Protein AF-A0A843HL45-F1 (afdb_monomer_lite)

Radius of gyration: 15.6 Å; chains: 1; bounding box: 37×46×36 Å

Foldseek 3Di:
DDDLQADACVVVVVDPDPDDDDDDDPPNCPLVRVVVVLQVPFDQLEAEEEEEADPVLLVCCQDPVNPSCPVVCVPVVFQWHWDDDPPWIFIAGDDPVPTDTRYTYYHLLCVVVVLPDDLSSYDYYDYPCLPDDPPDDDDVCSVVSVVVSVCSNCPPVD

Structure (mmCIF, N/CA/C/O backbone):
data_AF-A0A843HL45-F1
#
_entry.id   AF-A0A843HL45-F1
#
loop_
_atom_site.group_PDB
_atom_site.id
_atom_site.type_symbol
_atom_site.label_atom_id
_atom_site.label_alt_id
_atom_site.label_comp_id
_atom_site.label_asym_id
_atom_site.label_entity_id
_atom_site.label_seq_id
_atom_site.pdbx_PDB_ins_code
_atom_site.Cartn_x
_atom_site.Cartn_y
_atom_site.Cartn_z
_atom_site.occupancy
_atom_site.B_iso_or_equiv
_atom_site.auth_seq_id
_atom_site.auth_comp_id
_atom_site.auth_asym_id
_atom_site.auth_atom_id
_atom_site.pdbx_PDB_model_num
ATOM 1 N N . MET A 1 1 ? 7.307 -31.412 -15.254 1.00 40.00 1 MET A N 1
ATOM 2 C CA . MET A 1 1 ? 6.579 -30.923 -14.067 1.00 40.00 1 MET A CA 1
ATOM 3 C C . MET A 1 1 ? 6.521 -29.425 -14.206 1.00 40.00 1 MET A C 1
ATOM 5 O O . MET A 1 1 ? 7.483 -28.768 -13.840 1.00 40.00 1 MET A O 1
ATOM 9 N N . ASP A 1 2 ? 5.480 -28.908 -14.844 1.00 49.75 2 ASP A N 1
ATOM 10 C CA . ASP A 1 2 ? 5.383 -27.472 -15.056 1.00 49.75 2 ASP A CA 1
ATOM 11 C C . ASP A 1 2 ? 3.920 -27.043 -15.068 1.00 49.75 2 ASP A C 1
ATOM 13 O O . ASP A 1 2 ? 3.172 -27.344 -15.991 1.00 49.75 2 ASP A O 1
ATOM 17 N N . THR A 1 3 ? 3.537 -26.418 -13.966 1.00 46.12 3 THR A N 1
ATOM 18 C CA . THR A 1 3 ? 2.464 -25.433 -13.853 1.00 46.12 3 THR A CA 1
ATOM 19 C C . THR A 1 3 ? 2.796 -24.712 -12.563 1.00 46.12 3 THR A C 1
ATOM 21 O O . THR A 1 3 ? 2.336 -25.099 -11.485 1.00 46.12 3 THR A O 1
ATOM 24 N N . SER A 1 4 ? 3.692 -23.727 -12.640 1.00 58.94 4 SER A N 1
ATOM 25 C CA . SER A 1 4 ? 3.825 -22.768 -11.549 1.00 58.94 4 SER A CA 1
ATOM 26 C C . SER A 1 4 ? 2.418 -22.206 -11.293 1.00 58.94 4 SER A C 1
ATOM 28 O O . SER A 1 4 ? 1.735 -21.745 -12.212 1.00 58.94 4 SER A O 1
ATOM 30 N N . ILE A 1 5 ? 1.904 -22.375 -10.073 1.00 72.25 5 ILE A N 1
ATOM 31 C CA . ILE A 1 5 ? 0.578 -21.873 -9.699 1.00 72.25 5 ILE A CA 1
ATOM 32 C C . ILE A 1 5 ? 0.745 -20.367 -9.500 1.00 72.25 5 ILE A C 1
ATOM 34 O O . ILE A 1 5 ? 0.881 -19.892 -8.375 1.00 72.25 5 ILE A O 1
ATOM 38 N N . PHE A 1 6 ? 0.839 -19.628 -10.602 1.00 87.00 6 PHE A N 1
ATOM 39 C CA . PHE A 1 6 ? 0.851 -18.177 -10.580 1.00 87.00 6 PHE A CA 1
ATOM 40 C C . PHE A 1 6 ? -0.587 -17.678 -10.450 1.00 87.00 6 PHE A C 1
ATOM 42 O O . PHE A 1 6 ? -1.451 -17.968 -11.283 1.00 87.00 6 PHE A O 1
ATOM 49 N N . TYR A 1 7 ? -0.849 -16.958 -9.367 1.00 91.50 7 TYR A N 1
ATOM 50 C CA . TYR A 1 7 ? -2.107 -16.268 -9.144 1.00 91.50 7 TYR A CA 1
ATOM 51 C C . TYR A 1 7 ? -2.167 -15.004 -10.004 1.00 91.50 7 TYR A C 1
ATOM 53 O O . TYR A 1 7 ? -1.219 -14.225 -10.001 1.00 91.50 7 TYR A O 1
ATOM 61 N N . ASP A 1 8 ? -3.289 -14.791 -10.694 1.00 92.19 8 ASP A N 1
ATOM 62 C CA . ASP A 1 8 ? -3.523 -13.618 -11.538 1.00 92.19 8 ASP A CA 1
ATOM 63 C C . ASP A 1 8 ? -4.806 -12.889 -11.117 1.00 92.19 8 ASP A C 1
ATOM 65 O O . ASP A 1 8 ? -5.914 -13.360 -11.390 1.00 92.19 8 ASP A O 1
ATOM 69 N N . ILE A 1 9 ? -4.644 -11.728 -10.476 1.00 92.88 9 ILE A N 1
ATOM 70 C CA . ILE A 1 9 ? -5.729 -10.881 -9.956 1.00 92.88 9 ILE A CA 1
ATOM 71 C C . ILE A 1 9 ? -6.705 -10.422 -11.042 1.00 92.88 9 ILE A C 1
ATOM 73 O O . ILE A 1 9 ? -7.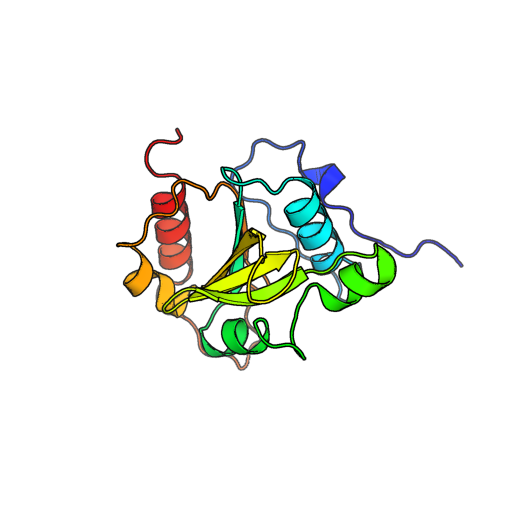887 -10.217 -10.768 1.00 92.88 9 ILE A O 1
ATOM 77 N N . ARG A 1 10 ? -6.252 -10.310 -12.298 1.00 91.94 10 ARG A N 1
ATOM 78 C CA . ARG A 1 10 ? -7.080 -9.832 -13.417 1.00 91.94 10 ARG A CA 1
ATOM 79 C C . ARG A 1 10 ? -8.266 -10.759 -13.688 1.00 91.94 10 ARG A C 1
ATOM 81 O O . ARG A 1 10 ? -9.276 -10.333 -14.246 1.00 91.94 10 ARG A O 1
ATOM 88 N N . LYS A 1 11 ? -8.177 -12.019 -13.250 1.00 88.56 11 LYS A N 1
ATOM 89 C CA . LYS A 1 11 ? -9.276 -12.991 -13.317 1.00 88.56 11 LYS A CA 1
ATOM 90 C C . LYS A 1 11 ? -10.390 -12.688 -12.310 1.00 88.56 11 LYS A C 1
ATOM 92 O O . LYS A 1 11 ? -11.550 -12.950 -12.620 1.00 88.56 11 LYS A O 1
ATOM 97 N N . ASP A 1 12 ? -10.052 -12.077 -11.174 1.00 83.06 12 ASP A N 1
ATOM 98 C CA . ASP A 1 12 ? -10.972 -11.770 -10.071 1.00 83.06 12 ASP A CA 1
ATOM 99 C C . ASP A 1 12 ? -11.502 -10.324 -10.114 1.00 83.06 12 ASP A C 1
ATOM 101 O O . ASP A 1 12 ? -12.535 -10.018 -9.511 1.00 83.06 12 ASP A O 1
ATOM 105 N N . CYS A 1 13 ? -10.859 -9.431 -10.877 1.00 73.38 13 CYS A N 1
ATOM 106 C CA . CYS A 1 13 ? -11.325 -8.054 -11.092 1.00 73.38 13 CYS A CA 1
ATOM 107 C C . CYS A 1 13 ? -12.671 -7.945 -11.832 1.00 73.38 13 CYS A C 1
ATOM 109 O O . CYS A 1 13 ? -13.229 -6.858 -11.897 1.00 73.38 13 CYS A O 1
ATOM 111 N N . LYS A 1 14 ? -13.231 -9.052 -12.341 1.00 71.56 14 LYS A N 1
ATOM 112 C CA . LYS A 1 14 ? -14.575 -9.095 -12.954 1.00 71.56 14 LYS A CA 1
ATOM 113 C C . LYS A 1 14 ? -15.728 -9.003 -11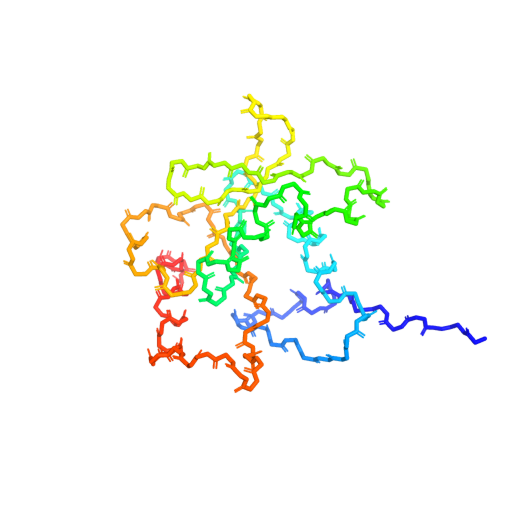.948 1.00 71.56 14 LYS A C 1
ATOM 115 O O . LYS A 1 14 ? -16.880 -8.933 -12.357 1.00 71.56 14 LYS A O 1
ATOM 120 N N . SER A 1 15 ? -15.436 -9.106 -10.654 1.00 76.38 15 SER A N 1
ATOM 121 C CA . SER A 1 15 ? -16.436 -9.041 -9.589 1.00 76.38 15 SER A CA 1
ATOM 122 C C . SER A 1 15 ? -16.594 -7.614 -9.065 1.00 76.38 15 SER A C 1
ATOM 124 O O . SER A 1 15 ? -15.605 -7.009 -8.642 1.00 76.38 15 SER A O 1
ATOM 126 N N . ASP A 1 16 ? -17.836 -7.134 -8.977 1.00 82.25 16 ASP A N 1
ATOM 127 C CA . ASP A 1 16 ? -18.194 -5.811 -8.432 1.00 82.25 16 ASP A CA 1
ATOM 128 C C . ASP A 1 16 ? -18.182 -5.763 -6.892 1.00 82.25 16 ASP A C 1
ATOM 130 O O . ASP A 1 16 ? -18.576 -4.775 -6.277 1.00 82.25 16 ASP A O 1
ATOM 134 N N . MET A 1 17 ? -17.736 -6.837 -6.229 1.00 87.38 17 MET A N 1
ATOM 135 C CA . MET A 1 17 ? -17.663 -6.868 -4.768 1.00 87.38 17 MET A CA 1
ATOM 136 C C . MET A 1 17 ? -16.606 -5.876 -4.245 1.00 87.38 17 MET A C 1
ATOM 138 O O . MET A 1 17 ? -15.456 -5.924 -4.714 1.00 87.38 17 MET A O 1
ATOM 142 N N . PRO A 1 18 ? -16.944 -5.054 -3.226 1.00 87.19 18 PRO A N 1
ATOM 143 C CA . PRO A 1 18 ? -16.045 -4.035 -2.675 1.00 87.19 18 PRO A CA 1
ATOM 144 C C . PRO A 1 18 ? -14.845 -4.637 -1.933 1.00 87.19 18 PRO A C 1
ATOM 146 O O . PRO A 1 18 ? -13.788 -4.016 -1.853 1.00 87.19 18 PRO A O 1
ATOM 149 N N . PHE A 1 19 ? -14.974 -5.870 -1.430 1.00 90.81 19 PHE A N 1
ATOM 150 C CA . PHE A 1 19 ? -13.898 -6.595 -0.757 1.00 90.81 19 PHE A CA 1
ATOM 151 C C . PHE A 1 19 ? -13.554 -7.881 -1.506 1.00 90.81 19 PHE A C 1
ATOM 153 O O . PHE A 1 19 ? -14.422 -8.710 -1.783 1.00 90.81 19 PHE A O 1
ATOM 160 N N . LYS A 1 20 ? -12.260 -8.072 -1.780 1.00 92.50 20 LYS A N 1
ATOM 161 C CA . LYS A 1 20 ? -11.697 -9.297 -2.361 1.00 92.50 20 LYS A CA 1
ATOM 162 C C . LYS A 1 20 ? -10.644 -9.847 -1.401 1.00 92.50 20 LYS A C 1
ATOM 164 O O . LYS A 1 20 ? -9.621 -9.210 -1.167 1.00 92.50 20 LYS A O 1
ATOM 169 N N . ILE A 1 21 ? -10.916 -11.010 -0.809 1.00 93.56 21 ILE A N 1
ATOM 170 C CA . ILE A 1 21 ? -10.035 -11.644 0.182 1.00 93.56 21 ILE A CA 1
ATOM 171 C C . ILE A 1 21 ? -9.272 -12.781 -0.493 1.00 93.56 21 ILE A C 1
ATOM 173 O O . ILE A 1 21 ? -9.858 -13.794 -0.864 1.00 93.56 21 ILE A O 1
ATOM 177 N N . ILE A 1 22 ? -7.955 -12.619 -0.620 1.00 92.81 22 ILE A N 1
ATOM 178 C CA . ILE A 1 22 ? -7.087 -13.567 -1.324 1.00 92.81 22 ILE A CA 1
ATOM 179 C C . ILE A 1 22 ? -6.167 -14.238 -0.302 1.00 92.81 22 ILE A C 1
ATOM 181 O O . ILE A 1 22 ? -5.239 -13.623 0.225 1.00 92.81 22 ILE A O 1
ATOM 185 N N . ILE A 1 23 ? -6.414 -15.519 -0.024 1.00 92.94 23 ILE A N 1
ATOM 186 C CA . ILE A 1 23 ? -5.616 -16.339 0.897 1.00 92.94 23 ILE A CA 1
ATOM 187 C C . ILE A 1 23 ? -5.082 -17.545 0.127 1.00 92.94 23 ILE A C 1
ATOM 189 O O . ILE A 1 23 ? -5.797 -18.172 -0.648 1.00 92.94 23 ILE A O 1
ATOM 193 N N . GLY A 1 24 ? -3.812 -17.883 0.336 1.00 90.06 24 GLY A N 1
ATOM 194 C CA . GLY A 1 24 ? -3.184 -19.019 -0.329 1.00 90.06 24 GLY A CA 1
ATOM 195 C C . GLY A 1 24 ? -1.730 -19.214 0.096 1.00 90.06 24 GLY A C 1
ATOM 196 O O . GLY A 1 24 ? -1.209 -18.414 0.880 1.00 90.06 24 GLY A O 1
ATOM 197 N N . PRO A 1 25 ? -1.051 -20.249 -0.429 1.00 89.62 25 PRO A N 1
ATOM 198 C CA . PRO A 1 25 ? 0.331 -20.562 -0.071 1.00 89.62 25 PRO A CA 1
ATOM 199 C C . PRO A 1 25 ? 1.286 -19.403 -0.391 1.00 89.62 25 PRO A C 1
ATOM 201 O O . PRO A 1 25 ? 0.997 -18.543 -1.225 1.00 89.62 25 PRO A O 1
ATOM 204 N N . ARG A 1 26 ? 2.445 -19.358 0.274 1.00 87.38 26 ARG A N 1
ATOM 205 C CA . ARG A 1 26 ? 3.525 -18.421 -0.081 1.00 87.38 26 ARG A CA 1
ATOM 206 C C . ARG A 1 26 ? 4.103 -18.782 -1.458 1.00 87.38 26 ARG A C 1
ATOM 208 O O . ARG A 1 26 ? 4.019 -19.929 -1.883 1.00 87.38 26 ARG A O 1
ATOM 215 N N . GLY A 1 27 ? 4.670 -17.798 -2.157 1.00 87.75 27 GLY A N 1
ATOM 216 C CA . GLY A 1 27 ? 5.377 -18.028 -3.425 1.00 87.75 27 GLY A CA 1
ATOM 217 C C . GLY A 1 27 ? 4.507 -18.222 -4.675 1.00 87.75 27 GLY A C 1
ATOM 218 O O . GLY A 1 27 ? 5.055 -18.475 -5.736 1.00 87.75 27 GLY A O 1
ATOM 219 N N . CYS A 1 28 ? 3.180 -18.067 -4.599 1.00 92.12 28 CYS A N 1
ATOM 220 C CA . CYS A 1 28 ? 2.288 -18.186 -5.767 1.00 92.12 28 CYS A CA 1
ATOM 221 C C . CYS A 1 28 ? 2.039 -16.869 -6.533 1.00 92.12 28 CYS A C 1
ATOM 223 O O . CYS A 1 28 ? 1.095 -16.777 -7.307 1.00 92.12 28 CYS A O 1
ATOM 225 N N . GLY A 1 29 ? 2.828 -15.816 -6.295 1.00 92.88 29 GLY A N 1
ATOM 226 C CA . GLY A 1 29 ? 2.731 -14.569 -7.071 1.00 92.88 29 GLY A CA 1
ATOM 227 C C . GLY A 1 29 ? 1.593 -13.607 -6.700 1.00 92.88 29 GLY A C 1
ATOM 228 O O . GLY A 1 29 ? 1.398 -12.633 -7.411 1.00 92.88 29 GLY A O 1
ATOM 229 N N . LYS A 1 30 ? 0.873 -13.812 -5.583 1.00 94.06 30 LYS A N 1
ATOM 230 C CA . LYS A 1 30 ? -0.240 -12.929 -5.150 1.00 94.06 30 LYS A CA 1
ATOM 231 C C . LYS A 1 30 ? 0.133 -11.444 -5.112 1.00 94.06 30 LYS A C 1
ATOM 233 O O . LYS A 1 30 ? -0.449 -10.659 -5.847 1.00 94.06 30 LYS A O 1
ATOM 238 N N . THR A 1 31 ? 1.112 -11.080 -4.282 1.00 95.38 31 THR A N 1
ATOM 239 C CA . THR A 1 31 ? 1.580 -9.692 -4.134 1.00 95.38 31 THR A CA 1
ATOM 240 C C . THR A 1 31 ? 2.051 -9.128 -5.469 1.00 95.38 31 THR A C 1
ATOM 242 O O . THR A 1 31 ? 1.613 -8.057 -5.866 1.00 95.38 31 THR A O 1
ATOM 245 N N . TYR A 1 32 ? 2.876 -9.891 -6.193 1.00 96.12 32 TYR A N 1
ATOM 246 C CA . TYR A 1 32 ? 3.374 -9.506 -7.511 1.00 96.12 32 TYR A CA 1
ATOM 247 C C . TYR A 1 32 ? 2.228 -9.167 -8.469 1.00 96.12 32 TYR A C 1
ATOM 249 O O . TYR A 1 32 ? 2.209 -8.089 -9.045 1.00 96.12 32 TYR A O 1
ATOM 257 N N . SER A 1 33 ? 1.246 -10.062 -8.602 1.00 96.12 33 SER A N 1
ATOM 258 C CA . SER A 1 33 ? 0.121 -9.884 -9.516 1.00 96.12 33 SER A CA 1
ATOM 259 C C . SER A 1 33 ? -0.767 -8.700 -9.135 1.00 96.12 33 SER A C 1
ATOM 261 O O . SER A 1 33 ? -1.189 -7.961 -10.022 1.00 96.12 33 SER A O 1
ATOM 263 N N . VAL A 1 34 ? -1.026 -8.491 -7.839 1.00 96.31 34 VAL A N 1
ATOM 264 C CA . VAL A 1 34 ? -1.816 -7.343 -7.374 1.00 96.31 34 VAL A CA 1
ATOM 265 C C . VAL A 1 34 ? -1.095 -6.031 -7.669 1.00 96.31 34 VAL A C 1
ATOM 267 O O . VAL A 1 34 ? -1.717 -5.121 -8.202 1.00 96.31 34 VAL A O 1
ATOM 270 N N . LEU A 1 35 ? 0.202 -5.928 -7.375 1.00 97.06 35 LEU A N 1
ATOM 271 C CA . LEU A 1 35 ? 0.981 -4.710 -7.623 1.00 97.06 35 LEU A CA 1
ATOM 272 C C . LEU A 1 35 ? 1.149 -4.411 -9.117 1.00 97.06 35 LEU A C 1
ATOM 274 O O . LEU A 1 35 ? 1.045 -3.255 -9.513 1.00 97.06 35 LEU A O 1
ATOM 278 N N . ASP A 1 36 ? 1.353 -5.446 -9.934 1.00 97.19 36 ASP A N 1
ATOM 279 C CA . ASP A 1 36 ? 1.408 -5.347 -11.398 1.00 97.19 36 ASP A CA 1
ATOM 280 C C . ASP A 1 36 ? 0.111 -4.747 -11.951 1.00 97.19 36 ASP A C 1
ATOM 282 O O . ASP A 1 36 ? 0.135 -3.782 -12.708 1.00 97.19 36 ASP A O 1
ATOM 286 N N . TYR A 1 37 ? -1.033 -5.269 -11.499 1.00 95.75 37 TYR A N 1
ATOM 287 C CA . TYR A 1 37 ? -2.339 -4.736 -11.869 1.00 95.75 37 TYR A CA 1
ATOM 288 C C . TYR A 1 37 ? -2.546 -3.307 -11.364 1.00 95.75 37 TYR A C 1
ATOM 290 O O . TYR A 1 37 ? -2.974 -2.457 -12.135 1.00 95.75 37 TYR A O 1
ATOM 298 N N . MET A 1 38 ? -2.237 -3.029 -10.091 1.00 95.44 38 MET A N 1
ATOM 299 C CA . MET A 1 38 ? -2.407 -1.693 -9.512 1.00 95.44 38 MET A CA 1
ATOM 300 C C . MET A 1 38 ? -1.637 -0.647 -10.304 1.00 95.44 38 MET A C 1
ATOM 302 O O . MET A 1 38 ? -2.206 0.393 -10.605 1.00 95.44 38 MET A O 1
ATOM 306 N N . GLN A 1 39 ? -0.393 -0.954 -10.679 1.00 94.94 39 GLN A N 1
ATOM 307 C CA . GLN A 1 39 ? 0.373 -0.091 -11.561 1.00 94.94 39 GLN A CA 1
ATOM 308 C C . GLN A 1 39 ? -0.292 0.052 -12.939 1.00 94.94 39 GLN A C 1
ATOM 310 O O . GLN A 1 39 ? -0.483 1.165 -13.412 1.00 94.94 39 GLN A O 1
ATOM 315 N N . GLU A 1 40 ? -0.637 -1.053 -13.602 1.00 94.81 40 GLU A N 1
ATOM 316 C CA . GLU A 1 40 ? -1.201 -1.025 -14.961 1.00 94.81 40 GLU A CA 1
ATOM 317 C C . GLU A 1 40 ? -2.418 -0.097 -15.084 1.00 94.81 40 GLU A C 1
ATOM 319 O O . GLU A 1 40 ? -2.581 0.575 -16.100 1.00 94.81 40 GLU A O 1
ATOM 324 N N . VAL A 1 41 ? -3.258 -0.056 -14.049 1.00 93.81 41 VAL A N 1
ATOM 325 C CA . VAL A 1 41 ? -4.486 0.744 -14.032 1.00 93.81 41 VAL A CA 1
ATOM 326 C C . VAL A 1 41 ? -4.355 2.060 -13.258 1.00 93.81 41 VAL A C 1
ATOM 328 O O . VAL A 1 41 ? -5.357 2.750 -13.072 1.00 93.81 41 VAL A O 1
ATOM 331 N N . SER A 1 42 ? -3.164 2.417 -12.770 1.00 94.81 42 SER A N 1
ATOM 332 C CA . SER A 1 42 ? -2.962 3.682 -12.061 1.00 94.81 42 SER A CA 1
ATOM 333 C C . SER A 1 42 ? -2.982 4.882 -13.007 1.00 94.81 42 SER A C 1
ATOM 335 O O . SER A 1 42 ? -2.470 4.833 -14.123 1.00 94.81 42 SER A O 1
ATOM 337 N N . SER A 1 43 ? -3.558 5.986 -12.536 1.00 94.00 43 SER A N 1
ATOM 338 C CA . SER A 1 43 ? -3.518 7.288 -13.207 1.00 94.00 43 SER A CA 1
ATOM 339 C C . SER A 1 43 ? -3.596 8.423 -12.186 1.00 94.00 43 SER A C 1
ATOM 341 O O . SER A 1 43 ? -3.806 8.184 -10.995 1.00 94.00 43 SER A O 1
ATOM 343 N N . GLU A 1 44 ? -3.478 9.670 -12.647 1.00 89.50 44 GLU A N 1
ATOM 344 C CA . GLU A 1 44 ? -3.550 10.861 -11.790 1.00 89.50 44 GLU A CA 1
ATOM 345 C C . GLU A 1 44 ? -4.817 10.911 -10.913 1.00 89.50 44 GLU A C 1
ATOM 347 O O . GLU A 1 44 ? -4.745 11.357 -9.770 1.00 89.50 44 GLU A O 1
ATOM 352 N N . SER A 1 45 ? -5.954 10.408 -11.410 1.00 90.94 45 SER A N 1
ATOM 353 C CA . SER A 1 45 ? -7.246 10.380 -10.703 1.00 90.94 45 SER A CA 1
ATOM 354 C C . SER 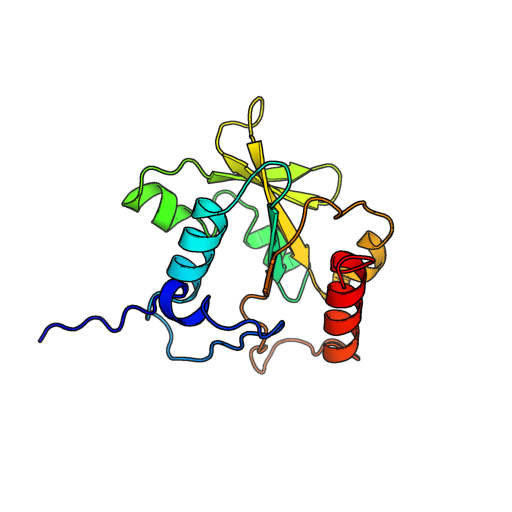A 1 45 ? -7.637 9.001 -10.152 1.00 90.94 45 SER A C 1
ATOM 356 O O . SER A 1 45 ? -8.762 8.818 -9.677 1.00 90.94 45 SER A O 1
ATOM 358 N N . SER A 1 46 ? -6.738 8.019 -10.251 1.00 93.38 46 SER A N 1
ATOM 359 C CA . SER A 1 46 ? -7.017 6.604 -9.996 1.00 93.38 46 SER A CA 1
ATOM 360 C C . SER A 1 46 ? -5.777 5.921 -9.411 1.00 93.38 46 SER A C 1
ATOM 362 O O . SER A 1 46 ? -5.143 5.070 -10.031 1.00 93.38 46 SER A O 1
ATOM 364 N N . LYS A 1 47 ? -5.386 6.354 -8.214 1.00 95.31 47 LYS A N 1
ATOM 365 C CA . LYS A 1 47 ? -4.243 5.850 -7.448 1.00 95.31 47 LYS A CA 1
ATOM 366 C C . LYS A 1 47 ? -4.665 4.745 -6.485 1.00 95.31 47 LYS A C 1
ATOM 368 O O . LYS A 1 47 ? -5.823 4.641 -6.075 1.00 95.31 47 LYS A O 1
ATOM 373 N N . PHE A 1 48 ? -3.695 3.942 -6.057 1.00 95.81 48 PHE A N 1
ATOM 374 C CA . PHE A 1 48 ? -3.913 2.911 -5.041 1.00 95.81 48 PHE A CA 1
ATOM 375 C C . PHE A 1 48 ? -3.380 3.319 -3.663 1.00 95.81 48 PHE A C 1
ATOM 377 O O . PHE A 1 48 ? -2.473 4.137 -3.531 1.00 95.81 48 PHE A O 1
ATOM 384 N N . ILE A 1 49 ? -3.880 2.665 -2.619 1.00 95.38 49 ILE A N 1
ATOM 385 C CA . ILE A 1 49 ? -3.221 2.587 -1.314 1.00 95.38 49 ILE A CA 1
ATOM 386 C C . ILE A 1 49 ? -2.608 1.199 -1.149 1.00 95.38 49 ILE A C 1
ATOM 388 O O . ILE A 1 49 ? -3.315 0.195 -1.208 1.00 95.38 49 ILE A O 1
ATOM 392 N N . TYR A 1 50 ? -1.304 1.141 -0.891 1.00 97.00 50 TYR A N 1
ATOM 393 C CA . TYR A 1 50 ? -0.618 -0.049 -0.402 1.00 97.00 50 TYR A CA 1
ATOM 394 C C . TYR A 1 50 ? -0.590 0.009 1.121 1.00 97.00 50 TYR A C 1
ATOM 396 O O . TYR A 1 50 ? 0.081 0.849 1.729 1.00 97.00 50 TYR A O 1
ATOM 404 N N . MET A 1 51 ? -1.387 -0.856 1.737 1.00 96.25 51 MET A N 1
ATOM 405 C CA . MET A 1 51 ? -1.637 -0.841 3.165 1.00 96.25 51 MET A CA 1
ATOM 406 C C . MET A 1 51 ? -0.933 -1.990 3.871 1.00 96.25 51 MET A C 1
ATOM 408 O O . MET A 1 51 ? -1.031 -3.147 3.463 1.00 96.25 51 MET A O 1
ATOM 412 N N . ARG A 1 52 ? -0.287 -1.660 4.989 1.00 95.50 52 ARG A N 1
ATOM 413 C CA . ARG A 1 52 ? 0.250 -2.612 5.970 1.00 95.50 52 ARG A CA 1
ATOM 414 C C . ARG A 1 52 ? -0.457 -2.439 7.315 1.00 95.50 52 ARG A C 1
ATOM 416 O O . ARG A 1 52 ? -1.223 -1.490 7.509 1.00 95.50 52 ARG A O 1
ATOM 423 N N . ARG A 1 53 ? -0.245 -3.358 8.260 1.00 94.19 53 ARG A N 1
ATOM 424 C CA . ARG A 1 53 ? -0.935 -3.309 9.559 1.00 94.19 53 ARG A CA 1
ATOM 425 C C . ARG A 1 53 ? -0.382 -2.183 10.426 1.00 94.19 53 ARG A C 1
ATOM 427 O O . ARG A 1 53 ? -1.162 -1.471 11.063 1.00 94.19 53 ARG A O 1
ATOM 434 N N . ASP A 1 54 ? 0.938 -2.005 10.440 1.00 92.25 54 ASP A N 1
ATOM 435 C CA . ASP A 1 54 ? 1.605 -0.988 11.253 1.00 92.25 54 ASP A CA 1
ATOM 436 C C . ASP A 1 54 ? 2.593 -0.087 10.491 1.00 92.25 54 ASP A C 1
ATOM 438 O O . ASP A 1 54 ? 2.999 -0.373 9.367 1.00 92.25 54 ASP A O 1
ATOM 442 N N . GLY A 1 55 ? 2.937 1.045 11.122 1.00 92.12 55 GLY A N 1
ATOM 443 C CA . GLY A 1 55 ? 3.835 2.062 10.566 1.00 92.12 55 GLY A CA 1
ATOM 444 C C . GLY A 1 55 ? 5.219 1.511 10.220 1.00 92.12 55 GLY A C 1
ATOM 445 O O . GLY A 1 55 ? 5.739 1.765 9.144 1.00 92.12 55 GLY A O 1
ATOM 446 N N . THR A 1 56 ? 5.784 0.676 11.094 1.00 92.50 56 THR A N 1
ATOM 447 C CA . THR A 1 56 ? 7.125 0.116 10.874 1.00 92.50 56 THR A CA 1
ATOM 448 C C . THR A 1 56 ? 7.174 -0.829 9.678 1.00 92.50 56 THR A C 1
ATOM 450 O O . THR A 1 56 ? 8.167 -0.852 8.955 1.00 92.50 56 THR A O 1
ATOM 453 N N . GLU A 1 57 ? 6.101 -1.584 9.432 1.00 93.88 57 GLU A N 1
ATOM 454 C CA . GLU A 1 57 ? 5.983 -2.425 8.243 1.00 93.88 57 GLU A CA 1
ATOM 455 C C . GLU A 1 57 ? 5.929 -1.589 6.967 1.00 93.88 57 GLU A C 1
ATOM 457 O O . GLU A 1 57 ? 6.649 -1.895 6.018 1.00 93.88 57 GLU A O 1
ATOM 462 N N . ILE A 1 58 ? 5.090 -0.544 6.930 1.00 95.00 58 ILE A N 1
ATOM 463 C CA . ILE A 1 58 ? 4.975 0.281 5.724 1.00 95.00 58 ILE A CA 1
ATOM 464 C C . ILE A 1 58 ? 6.253 1.072 5.456 1.00 95.00 58 ILE A C 1
ATOM 466 O O . ILE A 1 58 ? 6.681 1.113 4.309 1.00 95.00 58 ILE A O 1
ATOM 470 N N . ASP A 1 59 ? 6.904 1.614 6.485 1.00 93.94 59 ASP A N 1
ATOM 471 C CA . ASP A 1 59 ? 8.177 2.328 6.341 1.00 93.94 59 ASP A CA 1
ATOM 472 C C . ASP A 1 59 ? 9.280 1.387 5.844 1.00 93.94 59 ASP A C 1
ATOM 474 O O . ASP A 1 59 ? 10.093 1.756 4.999 1.00 93.94 59 ASP A O 1
ATOM 478 N N . SER A 1 60 ? 9.275 0.129 6.303 1.00 94.75 60 SER A N 1
ATOM 479 C CA . SER A 1 60 ? 10.191 -0.883 5.781 1.00 94.75 60 SER A CA 1
ATOM 480 C C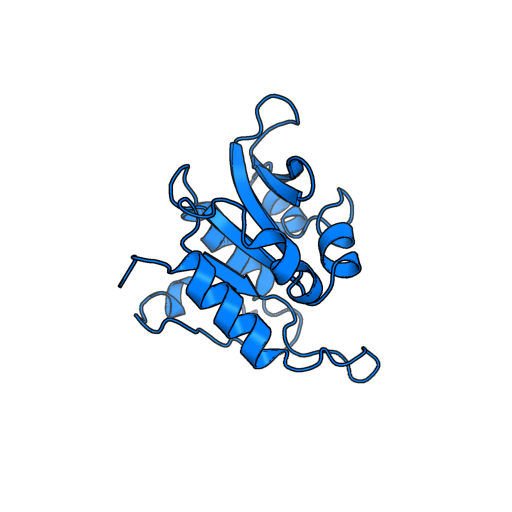 . SER A 1 60 ? 9.923 -1.178 4.306 1.00 94.75 60 SER A C 1
ATOM 482 O O . SER A 1 60 ? 10.885 -1.303 3.548 1.00 94.75 60 SER A O 1
ATOM 484 N N . CYS A 1 61 ? 8.659 -1.298 3.888 1.00 94.38 61 CYS A N 1
ATOM 485 C CA . CYS A 1 61 ? 8.297 -1.494 2.481 1.00 94.38 61 CYS A CA 1
ATOM 486 C C . CYS A 1 61 ? 8.603 -0.258 1.620 1.00 94.38 61 CYS A C 1
ATOM 488 O O . CYS A 1 61 ? 8.968 -0.390 0.457 1.00 94.38 61 CYS A O 1
ATOM 490 N N . ALA A 1 62 ? 8.482 0.942 2.182 1.00 92.50 62 ALA A N 1
ATOM 491 C CA . ALA A 1 62 ? 8.751 2.212 1.521 1.00 92.50 62 ALA A CA 1
ATOM 492 C C . ALA A 1 62 ? 10.231 2.625 1.614 1.00 92.50 62 ALA A C 1
ATOM 494 O O . ALA A 1 62 ? 10.5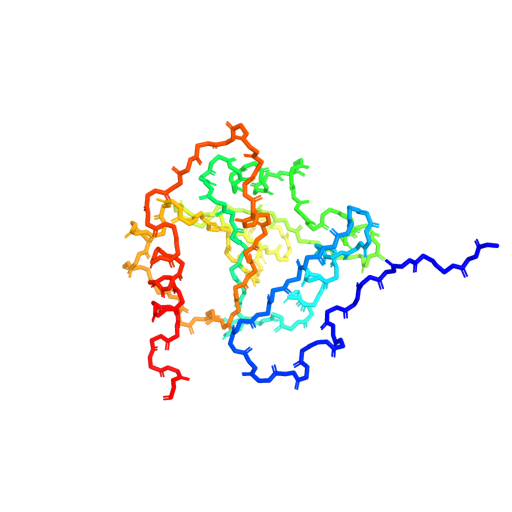65 3.792 1.800 1.00 92.50 62 ALA A O 1
ATOM 495 N N . SER A 1 63 ? 11.128 1.652 1.470 1.00 92.00 63 SER A N 1
ATOM 496 C CA . SER A 1 63 ? 12.573 1.856 1.397 1.00 92.00 63 SER A CA 1
ATOM 497 C C . SER A 1 63 ? 13.123 1.219 0.126 1.00 92.00 63 SER A C 1
ATOM 499 O O . SER A 1 63 ? 12.530 0.276 -0.397 1.00 92.00 63 SER A O 1
ATOM 501 N N . ASP A 1 64 ? 14.291 1.656 -0.343 1.00 87.31 64 ASP A N 1
ATOM 502 C CA . ASP A 1 64 ? 14.929 1.075 -1.536 1.00 87.31 64 ASP A CA 1
ATOM 503 C C . ASP A 1 64 ? 15.120 -0.444 -1.428 1.00 87.31 64 ASP A C 1
ATOM 505 O O . ASP A 1 64 ? 15.002 -1.182 -2.410 1.00 87.31 64 ASP A O 1
ATOM 509 N N . TYR A 1 65 ? 15.398 -0.934 -0.216 1.00 89.19 65 TYR A N 1
ATOM 510 C CA . TYR A 1 65 ? 15.577 -2.358 0.038 1.00 89.19 65 TYR A CA 1
ATOM 511 C C . TYR A 1 65 ? 14.245 -3.115 0.093 1.00 89.19 65 TYR A C 1
ATOM 513 O O . TYR A 1 65 ? 14.146 -4.213 -0.456 1.00 89.19 65 TYR A O 1
ATOM 521 N N . GLY A 1 66 ? 13.241 -2.544 0.764 1.00 92.69 66 GLY A N 1
ATOM 522 C CA . GLY A 1 66 ? 11.940 -3.178 0.976 1.00 92.69 66 GLY A CA 1
ATOM 523 C C . GLY A 1 66 ? 10.898 -2.897 -0.104 1.00 92.69 66 GLY A C 1
ATOM 524 O O . GLY A 1 66 ? 9.780 -3.392 0.026 1.00 92.69 66 GLY A O 1
ATOM 525 N N . ASN A 1 67 ? 11.253 -2.139 -1.146 1.00 94.62 67 ASN A N 1
ATOM 526 C CA . ASN A 1 67 ? 10.361 -1.744 -2.229 1.00 94.62 67 ASN A CA 1
ATOM 527 C C . ASN A 1 67 ? 9.619 -2.966 -2.814 1.00 94.62 67 ASN A C 1
ATOM 529 O O . ASN A 1 67 ? 10.250 -3.819 -3.456 1.00 94.62 67 ASN A O 1
ATOM 533 N N . PRO A 1 68 ? 8.285 -3.048 -2.661 1.00 96.00 68 PRO A N 1
ATOM 534 C CA . PRO A 1 68 ? 7.515 -4.207 -3.095 1.00 96.00 68 PRO A CA 1
ATOM 535 C C . PRO A 1 68 ? 7.454 -4.340 -4.629 1.00 96.00 68 PRO A C 1
ATOM 537 O O . PRO A 1 68 ? 7.152 -5.417 -5.141 1.00 96.00 68 PRO A O 1
ATOM 540 N N . PHE A 1 69 ? 7.814 -3.290 -5.377 1.00 96.62 69 PHE A N 1
ATOM 541 C CA . PHE A 1 69 ? 7.895 -3.302 -6.839 1.00 96.62 69 PHE A CA 1
ATOM 542 C C . PHE A 1 69 ? 9.237 -3.802 -7.382 1.00 96.62 69 PHE A C 1
ATOM 544 O O . PHE A 1 69 ? 9.389 -3.907 -8.594 1.00 96.62 69 PHE A O 1
ATOM 551 N N . LYS A 1 70 ? 10.218 -4.156 -6.541 1.00 95.38 70 LYS A N 1
ATOM 552 C CA . LYS A 1 70 ? 11.572 -4.514 -7.002 1.00 95.38 70 LYS A CA 1
ATOM 553 C C . LYS A 1 70 ? 11.593 -5.624 -8.061 1.00 95.38 70 LYS A C 1
ATOM 555 O O . LYS A 1 70 ? 12.282 -5.485 -9.067 1.00 95.38 70 LYS A O 1
ATOM 560 N N . SER A 1 71 ? 10.832 -6.703 -7.864 1.00 95.31 71 SER A N 1
ATOM 561 C CA . SER A 1 71 ? 10.713 -7.771 -8.869 1.00 95.31 71 SER A CA 1
ATOM 562 C C . SER A 1 71 ? 10.021 -7.291 -10.143 1.00 95.31 71 SER A C 1
ATOM 564 O O . SER A 1 71 ? 10.476 -7.609 -11.233 1.00 95.31 71 SER A O 1
ATOM 566 N N . LEU A 1 72 ? 8.975 -6.469 -10.025 1.00 96.25 72 LEU A N 1
ATOM 567 C CA . LEU A 1 72 ? 8.271 -5.909 -11.182 1.00 96.25 72 LEU A CA 1
ATOM 568 C C . LEU A 1 72 ? 9.157 -4.961 -11.994 1.00 96.25 72 LEU A C 1
ATOM 570 O O . LEU A 1 72 ? 9.168 -5.037 -13.218 1.00 96.25 72 LEU A O 1
ATOM 574 N N . ASN A 1 73 ? 9.950 -4.123 -11.330 1.00 95.50 73 ASN A N 1
ATOM 575 C CA . ASN A 1 73 ? 10.920 -3.249 -11.983 1.00 95.50 73 ASN A CA 1
ATOM 576 C C . ASN A 1 73 ? 11.917 -4.058 -12.827 1.00 95.50 73 ASN A C 1
ATOM 578 O O . ASN A 1 73 ? 12.182 -3.698 -13.971 1.00 95.50 73 ASN A O 1
ATOM 582 N N . MET A 1 74 ? 12.419 -5.180 -12.298 1.00 95.25 74 MET A N 1
ATOM 583 C CA . MET A 1 74 ? 13.332 -6.066 -13.032 1.00 95.25 74 MET A CA 1
ATOM 584 C C . MET A 1 74 ? 12.641 -6.800 -14.189 1.00 95.25 74 MET A C 1
ATOM 586 O O . MET A 1 74 ? 13.182 -6.846 -15.290 1.00 95.25 74 MET A O 1
ATOM 590 N N . ASP A 1 75 ? 11.455 -7.361 -13.953 1.00 96.44 75 ASP A N 1
ATOM 591 C CA . ASP A 1 75 ? 10.790 -8.252 -14.910 1.00 96.44 75 ASP A CA 1
ATOM 592 C C . ASP A 1 75 ? 10.062 -7.500 -16.035 1.00 96.44 75 ASP A C 1
ATOM 594 O O . ASP A 1 75 ? 9.945 -8.006 -17.152 1.00 96.44 75 ASP A O 1
ATOM 598 N N . LYS A 1 76 ? 9.525 -6.311 -15.736 1.00 95.19 76 LYS A N 1
ATOM 599 C CA . LYS A 1 76 ? 8.670 -5.517 -16.637 1.00 95.19 76 LYS A CA 1
ATOM 600 C C . LYS A 1 76 ? 9.338 -4.238 -17.134 1.00 95.19 76 LYS A C 1
ATOM 602 O O . LYS A 1 76 ? 8.770 -3.556 -17.983 1.00 95.19 76 LYS A O 1
ATOM 607 N N . GLY A 1 77 ? 10.515 -3.895 -16.608 1.00 92.81 77 GLY A N 1
ATOM 608 C CA . GLY A 1 77 ? 11.191 -2.634 -16.915 1.00 92.81 77 GLY A CA 1
ATOM 609 C C . GLY A 1 77 ? 10.517 -1.408 -16.291 1.00 92.81 77 GLY A C 1
ATOM 610 O O . GLY A 1 77 ? 10.728 -0.291 -16.758 1.00 92.81 77 GLY A O 1
ATOM 611 N N . TYR A 1 78 ? 9.692 -1.594 -15.254 1.00 92.69 78 TYR A N 1
ATOM 612 C CA . TYR A 1 78 ? 9.160 -0.474 -14.478 1.00 92.69 78 TYR A CA 1
ATOM 613 C C . TYR A 1 78 ? 10.274 0.239 -13.703 1.00 92.69 78 TYR A C 1
ATOM 615 O O . TYR A 1 78 ? 11.343 -0.310 -13.442 1.00 92.69 78 TYR A O 1
ATOM 623 N N . SER A 1 79 ? 10.017 1.490 -13.333 1.00 92.50 79 SER A N 1
ATOM 624 C CA . SER A 1 79 ? 10.923 2.317 -12.526 1.00 92.50 79 SER A CA 1
ATOM 625 C C . SER A 1 79 ? 10.167 2.906 -11.340 1.00 92.50 79 SER A C 1
ATOM 627 O O . SER A 1 79 ? 10.129 4.121 -11.163 1.00 92.50 79 SER A O 1
ATOM 629 N N . ILE A 1 80 ? 9.495 2.031 -10.585 1.00 94.19 80 ILE A N 1
ATOM 630 C CA . ILE A 1 80 ? 8.679 2.426 -9.438 1.00 94.19 80 ILE A CA 1
ATOM 631 C C . ILE A 1 80 ? 9.533 2.410 -8.179 1.00 94.19 80 ILE A C 1
ATOM 633 O O . ILE A 1 80 ? 10.036 1.352 -7.787 1.00 94.19 80 ILE A O 1
ATOM 637 N N . SER A 1 81 ? 9.640 3.555 -7.521 1.00 93.75 81 SER A N 1
ATOM 638 C CA . SER A 1 81 ? 10.397 3.719 -6.281 1.00 93.75 81 SER A CA 1
ATOM 639 C C . SER A 1 81 ? 9.526 4.328 -5.186 1.00 93.75 81 SER A C 1
ATOM 641 O O . SER A 1 81 ? 8.594 5.084 -5.484 1.00 93.75 81 SER A O 1
ATOM 643 N N . PRO A 1 82 ? 9.792 3.993 -3.913 1.00 93.69 82 PRO A N 1
ATOM 644 C CA . PRO A 1 82 ? 9.178 4.695 -2.808 1.00 93.69 82 PRO A CA 1
ATOM 645 C C . PRO A 1 82 ? 9.786 6.094 -2.663 1.00 93.69 82 PRO A C 1
ATOM 647 O O . PRO A 1 82 ? 10.970 6.293 -2.913 1.00 93.69 82 PRO A O 1
ATOM 650 N N . PHE A 1 83 ? 8.986 7.055 -2.221 1.00 90.94 83 PHE A N 1
ATOM 651 C CA . PHE A 1 83 ? 9.437 8.408 -1.897 1.00 90.94 83 PHE A CA 1
ATOM 652 C C . PHE A 1 83 ? 8.587 8.996 -0.768 1.00 90.94 83 PHE A C 1
ATOM 654 O O . PHE A 1 83 ? 7.533 8.461 -0.425 1.00 90.94 83 PHE A O 1
ATOM 661 N N . GLN A 1 84 ? 9.038 10.090 -0.156 1.00 87.06 84 GLN A N 1
ATOM 662 C CA . GLN A 1 84 ? 8.273 10.765 0.895 1.00 87.06 84 GLN A CA 1
ATOM 663 C C . GLN A 1 84 ? 7.341 11.825 0.305 1.00 87.06 84 GLN A C 1
ATOM 665 O O . GLN A 1 84 ? 7.772 12.714 -0.426 1.00 87.06 84 GLN A O 1
ATOM 670 N N . ILE A 1 85 ? 6.072 11.777 0.699 1.00 81.44 85 ILE A N 1
ATOM 671 C CA . ILE A 1 85 ? 5.068 12.807 0.431 1.00 81.44 85 ILE A CA 1
ATOM 672 C C . ILE A 1 85 ? 4.686 13.415 1.774 1.00 81.44 85 ILE A C 1
ATOM 674 O O . ILE A 1 85 ? 3.836 12.888 2.485 1.00 81.44 85 ILE A O 1
ATOM 678 N N . SER A 1 86 ? 5.304 14.535 2.151 1.00 77.31 86 SER A N 1
ATOM 679 C CA . SER A 1 86 ? 5.077 15.172 3.457 1.00 77.31 86 SER A CA 1
ATOM 680 C C . SER A 1 86 ? 5.331 14.217 4.641 1.00 77.31 86 SER A C 1
ATOM 682 O O . SER A 1 86 ? 6.481 14.023 5.019 1.00 77.31 86 SER A O 1
ATOM 684 N N . LYS A 1 87 ? 4.281 13.631 5.236 1.00 72.38 87 LYS A N 1
ATOM 685 C CA . LYS A 1 87 ? 4.350 12.661 6.348 1.00 72.38 87 LYS A CA 1
ATOM 686 C C . LYS A 1 87 ? 3.989 11.228 5.929 1.00 72.38 87 LYS A C 1
ATOM 688 O O . LYS A 1 87 ? 3.731 10.393 6.794 1.00 72.38 87 LYS A O 1
ATOM 693 N N . PHE A 1 88 ? 3.884 10.979 4.629 1.00 76.69 88 PHE A N 1
ATOM 694 C CA . PHE A 1 88 ? 3.395 9.735 4.050 1.00 76.69 88 PHE A CA 1
ATOM 695 C C . PHE A 1 88 ? 4.452 9.119 3.148 1.00 76.69 88 PHE A C 1
ATOM 697 O O . PHE A 1 88 ? 5.262 9.817 2.540 1.00 76.69 88 PHE A O 1
ATOM 704 N N . ASN A 1 89 ? 4.361 7.806 2.993 1.00 88.44 89 ASN A N 1
ATOM 705 C CA . ASN A 1 89 ? 5.079 7.099 1.951 1.00 88.44 89 ASN A CA 1
ATOM 706 C C . ASN A 1 89 ? 4.280 7.206 0.641 1.00 88.44 89 ASN A C 1
ATOM 708 O O . ASN A 1 89 ? 3.059 7.046 0.640 1.00 88.44 89 ASN A O 1
ATOM 712 N N . GLY A 1 90 ? 4.954 7.469 -0.469 1.00 91.50 90 GLY A N 1
ATOM 713 C CA . GLY A 1 90 ? 4.423 7.403 -1.827 1.00 91.50 90 GLY A CA 1
ATOM 714 C C . GLY A 1 90 ? 5.155 6.338 -2.633 1.00 91.50 90 GLY A C 1
ATOM 715 O O . GLY A 1 90 ? 6.290 5.993 -2.315 1.00 91.50 90 GLY A O 1
ATOM 716 N N . PHE A 1 91 ? 4.510 5.828 -3.677 1.00 93.19 91 PHE A N 1
ATOM 717 C CA . PHE A 1 91 ? 5.117 4.994 -4.711 1.00 93.19 91 PHE A CA 1
ATOM 718 C C . PHE A 1 91 ? 4.916 5.682 -6.051 1.00 93.19 91 PHE A C 1
ATOM 720 O O . PHE A 1 91 ? 3.804 6.114 -6.363 1.00 93.19 91 PHE A O 1
ATOM 727 N N . GLY A 1 92 ? 5.986 5.827 -6.828 1.00 90.81 92 GLY A N 1
ATOM 728 C CA . GLY A 1 92 ? 5.933 6.637 -8.038 1.00 90.81 92 GLY A CA 1
ATOM 729 C C . GLY A 1 92 ? 6.903 6.197 -9.107 1.00 90.81 92 GLY A C 1
ATOM 730 O O . GLY A 1 92 ? 7.903 5.542 -8.819 1.00 90.81 92 GLY A O 1
ATOM 731 N N . ILE A 1 93 ? 6.570 6.554 -10.342 1.00 86.50 93 ILE A N 1
ATOM 732 C CA . ILE A 1 93 ? 7.368 6.255 -11.528 1.00 86.50 93 ILE A CA 1
ATOM 733 C C . ILE A 1 93 ? 8.277 7.443 -11.813 1.00 86.50 93 ILE A C 1
ATOM 735 O O . ILE A 1 93 ? 7.799 8.562 -11.983 1.00 86.50 93 ILE A O 1
ATOM 739 N N . GLY A 1 94 ? 9.579 7.193 -11.919 1.00 74.75 94 GLY A N 1
ATOM 740 C CA . GLY A 1 94 ? 10.569 8.220 -12.233 1.00 74.75 94 GLY A CA 1
ATOM 741 C C . GLY A 1 94 ? 11.568 8.423 -11.100 1.00 74.75 94 GLY A C 1
ATOM 742 O O . GLY A 1 94 ? 11.832 7.513 -10.321 1.00 74.75 94 GLY A O 1
ATOM 743 N N . ASN A 1 95 ? 12.174 9.606 -11.043 1.00 67.75 95 ASN A N 1
ATOM 744 C CA . ASN A 1 95 ? 13.138 9.974 -10.004 1.00 67.75 95 ASN A CA 1
ATOM 745 C C . ASN A 1 95 ? 12.517 10.955 -9.001 1.00 67.75 95 ASN A C 1
ATOM 747 O O . ASN A 1 95 ? 11.434 11.476 -9.243 1.00 67.75 95 ASN A O 1
ATOM 751 N N . ASP A 1 96 ? 13.233 11.268 -7.922 1.00 59.31 96 ASP A N 1
ATOM 752 C CA . ASP A 1 96 ? 12.771 12.148 -6.834 1.00 59.31 96 ASP A CA 1
ATOM 753 C C . ASP A 1 96 ? 12.241 13.527 -7.283 1.00 59.31 96 ASP A C 1
ATOM 755 O O . ASP A 1 96 ? 11.528 14.188 -6.531 1.00 59.31 96 ASP A O 1
ATOM 759 N N . ILE A 1 97 ? 12.586 13.980 -8.494 1.00 57.47 97 ILE A N 1
ATOM 760 C CA . ILE A 1 97 ? 12.208 15.291 -9.042 1.00 57.47 97 ILE A CA 1
ATOM 761 C C . ILE A 1 97 ? 10.971 15.190 -9.948 1.00 57.47 97 ILE A C 1
ATOM 763 O O . ILE A 1 97 ? 10.184 16.131 -10.016 1.00 57.47 97 ILE A O 1
ATOM 767 N N . THR A 1 98 ? 10.794 14.071 -10.654 1.00 63.59 98 THR A N 1
ATOM 768 C CA . THR A 1 98 ? 9.731 13.882 -11.659 1.00 63.59 98 THR A CA 1
ATOM 769 C C . THR A 1 98 ? 8.814 12.702 -11.349 1.00 63.59 98 THR A C 1
ATOM 771 O O . THR A 1 98 ? 8.144 12.216 -12.258 1.00 63.59 98 THR A O 1
ATOM 774 N N . ALA A 1 99 ? 8.833 12.191 -10.115 1.00 75.25 99 ALA A N 1
ATOM 775 C CA . ALA A 1 99 ? 8.070 11.013 -9.733 1.00 75.25 99 ALA A CA 1
ATOM 776 C C . ALA A 1 99 ? 6.568 11.273 -9.888 1.00 75.25 99 ALA A C 1
ATOM 778 O O . ALA A 1 99 ? 5.972 12.049 -9.138 1.00 75.25 99 ALA A O 1
ATOM 779 N N . GLU A 1 100 ? 5.945 10.588 -10.843 1.00 89.50 100 GLU A N 1
ATOM 780 C CA . GLU A 1 100 ? 4.493 10.523 -10.920 1.00 89.50 100 GLU A CA 1
ATOM 781 C C . GLU A 1 100 ? 4.007 9.593 -9.809 1.00 89.50 100 GLU A C 1
ATOM 783 O O . GLU A 1 100 ? 4.306 8.398 -9.813 1.00 89.50 100 GLU A O 1
ATOM 788 N N . CYS A 1 101 ? 3.291 10.143 -8.828 1.00 92.44 101 CYS A N 1
ATOM 789 C CA . CYS A 1 101 ? 2.720 9.355 -7.742 1.00 92.44 101 CYS A CA 1
ATOM 790 C C . CYS A 1 101 ? 1.610 8.446 -8.281 1.00 92.44 101 CYS A C 1
ATOM 792 O O . CYS A 1 101 ? 0.568 8.941 -8.705 1.00 92.44 101 CYS A O 1
ATOM 794 N N . ILE A 1 102 ? 1.801 7.132 -8.193 1.00 95.25 102 ILE A N 1
ATOM 795 C CA . ILE A 1 102 ? 0.809 6.130 -8.614 1.00 95.25 102 ILE A CA 1
ATOM 796 C C . ILE A 1 102 ? 0.062 5.506 -7.432 1.00 95.25 102 ILE A C 1
ATOM 798 O O . ILE A 1 102 ? -0.957 4.839 -7.629 1.00 95.25 102 ILE A O 1
ATOM 802 N N . GLY A 1 103 ? 0.550 5.721 -6.206 1.00 94.69 103 GLY A N 1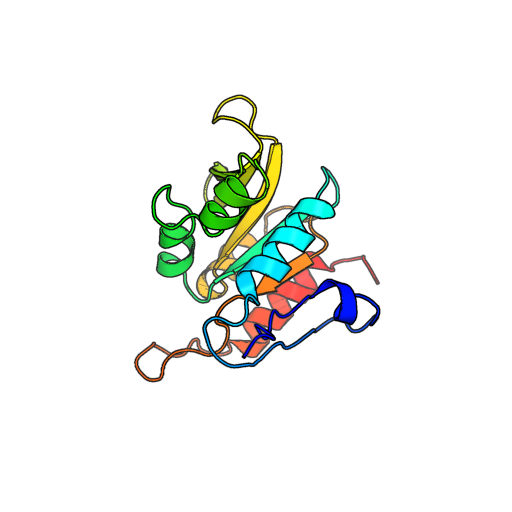
ATOM 803 C CA . GLY A 1 103 ? -0.097 5.235 -4.996 1.00 94.69 103 GLY A CA 1
ATOM 804 C C . GLY A 1 103 ? 0.571 5.669 -3.696 1.00 94.69 103 GLY A C 1
ATOM 805 O O . GLY A 1 103 ? 1.700 6.158 -3.673 1.00 94.69 103 GLY A O 1
ATOM 806 N N . TYR A 1 104 ? -0.140 5.456 -2.593 1.00 94.00 104 TYR A N 1
ATOM 807 C CA . TYR A 1 104 ? 0.263 5.854 -1.247 1.00 94.00 104 TYR A CA 1
ATOM 808 C C . TYR A 1 104 ? 0.547 4.637 -0.366 1.00 94.00 104 TYR A C 1
ATOM 810 O O . TYR A 1 104 ? -0.199 3.659 -0.365 1.00 94.00 104 TYR A O 1
ATOM 818 N N . GLY A 1 105 ? 1.608 4.707 0.428 1.00 94.38 105 GLY A N 1
ATOM 819 C CA . GLY A 1 105 ? 1.913 3.752 1.481 1.00 94.38 105 GLY A CA 1
ATOM 820 C C . GLY A 1 105 ? 1.289 4.182 2.803 1.00 94.38 105 GLY A C 1
ATOM 821 O O . GLY A 1 105 ? 1.655 5.219 3.358 1.00 94.38 105 GLY A O 1
ATOM 822 N N . VAL A 1 106 ? 0.371 3.373 3.334 1.00 92.81 106 VAL A N 1
ATOM 823 C CA . VAL A 1 106 ? -0.379 3.703 4.555 1.00 92.81 106 VAL A CA 1
ATOM 824 C C . VAL A 1 106 ? -0.374 2.538 5.546 1.00 92.81 106 VAL A C 1
ATOM 826 O O . VAL A 1 106 ? -0.397 1.373 5.163 1.00 92.81 106 VAL A O 1
ATOM 829 N N . ALA A 1 107 ? -0.373 2.834 6.844 1.00 93.88 107 ALA A N 1
ATOM 830 C CA . ALA A 1 107 ? -0.581 1.827 7.878 1.00 93.88 107 ALA A CA 1
ATOM 831 C C . ALA A 1 107 ? -1.991 1.918 8.464 1.00 93.88 107 ALA A C 1
ATOM 833 O O . ALA A 1 107 ? -2.473 3.001 8.804 1.00 93.88 107 ALA A O 1
ATOM 834 N N . LEU A 1 108 ? -2.629 0.765 8.674 1.00 94.31 108 LEU A N 1
ATOM 835 C CA . LEU A 1 108 ? -3.944 0.700 9.310 1.00 94.31 108 LEU A CA 1
ATOM 836 C C . LEU A 1 108 ? -3.926 1.323 10.716 1.00 94.31 108 LEU A C 1
ATOM 838 O O . LEU A 1 108 ? -4.859 2.027 11.102 1.00 94.31 108 LEU A O 1
ATOM 842 N N . SER A 1 109 ? -2.846 1.105 11.475 1.00 91.56 109 SER A N 1
ATOM 843 C CA . SER A 1 109 ? -2.693 1.636 12.835 1.00 91.56 109 SER A CA 1
ATOM 844 C C . SER A 1 109 ? -2.567 3.161 12.910 1.00 91.56 109 SER A C 1
ATOM 846 O O . SER A 1 109 ? -2.860 3.734 13.960 1.00 91.56 109 SER A O 1
ATOM 848 N N . THR A 1 110 ? -2.159 3.824 11.824 1.00 87.69 110 THR A N 1
ATOM 849 C CA . THR A 1 110 ? -1.966 5.280 11.777 1.00 87.69 110 THR A CA 1
ATOM 850 C C . THR A 1 110 ? -3.014 5.994 10.933 1.00 87.69 110 THR A C 1
ATOM 852 O O . THR A 1 110 ? -3.127 7.209 11.043 1.00 87.69 110 THR A O 1
ATOM 855 N N . PHE A 1 111 ? -3.862 5.282 10.182 1.00 85.88 111 PHE A N 1
ATOM 856 C CA . PHE A 1 111 ? -4.859 5.900 9.299 1.00 85.88 111 PHE A CA 1
ATOM 857 C C . PHE A 1 111 ? -5.752 6.938 10.000 1.00 85.88 111 PHE A C 1
ATOM 859 O O . PHE A 1 111 ? -6.152 7.934 9.404 1.00 85.88 111 PHE A O 1
ATOM 866 N N . ALA A 1 112 ? -6.048 6.757 11.291 1.00 80.31 112 ALA A N 1
ATOM 867 C CA . ALA A 1 112 ? -6.842 7.718 12.056 1.00 80.31 112 ALA A CA 1
ATOM 868 C C . ALA A 1 112 ? -6.256 9.146 12.044 1.00 80.31 112 ALA A C 1
ATOM 870 O O . ALA A 1 112 ? -7.028 10.102 11.994 1.00 80.31 112 ALA A O 1
ATOM 871 N N . SER A 1 113 ? -4.926 9.304 12.041 1.00 79.12 113 SER A N 1
ATOM 872 C CA . SER A 1 113 ? -4.272 10.619 11.940 1.00 79.12 113 SER A CA 1
ATOM 873 C C . SER A 1 113 ? -4.265 11.179 10.514 1.00 79.12 113 SER A C 1
ATOM 875 O O . SER A 1 113 ? -3.981 12.359 10.321 1.00 79.12 113 SER A O 1
ATOM 877 N N . MET A 1 114 ? -4.601 10.346 9.530 1.00 77.75 114 MET A N 1
ATOM 878 C CA . MET A 1 114 ? -4.567 10.646 8.100 1.00 77.75 114 MET A CA 1
ATOM 879 C C . MET A 1 114 ? -5.944 11.015 7.532 1.00 77.75 114 MET A C 1
ATOM 881 O O . MET A 1 114 ? -6.032 11.456 6.395 1.00 77.75 114 MET A O 1
ATOM 885 N N . ARG A 1 115 ? -7.022 10.905 8.321 1.00 74.00 115 ARG A N 1
ATOM 886 C CA . ARG A 1 115 ? -8.410 11.173 7.885 1.00 74.00 115 ARG A CA 1
ATOM 887 C C . ARG A 1 115 ? -8.678 12.596 7.391 1.00 74.00 115 ARG A C 1
ATOM 889 O O . ARG A 1 115 ? -9.704 12.829 6.766 1.00 74.00 115 ARG A O 1
ATOM 896 N N . SER A 1 116 ? -7.819 13.553 7.739 1.00 75.19 116 SER A N 1
ATOM 897 C CA . SER A 1 116 ? -7.917 14.936 7.261 1.00 75.19 116 SER A CA 1
ATOM 898 C C . SER A 1 116 ? -7.277 15.148 5.891 1.00 75.19 116 SER A C 1
ATOM 900 O O . SER A 1 116 ? -7.394 16.245 5.351 1.00 75.19 116 SER A O 1
ATOM 902 N N . GLN A 1 117 ? -6.570 14.147 5.359 1.00 81.31 117 GLN A N 1
ATOM 903 C CA . GLN A 1 117 ? -5.988 14.227 4.027 1.00 81.31 117 GLN A CA 1
ATOM 904 C C . GLN A 1 117 ? -7.033 13.966 2.953 1.00 81.31 117 GLN A C 1
ATOM 906 O O . GLN A 1 117 ? -8.011 13.249 3.169 1.00 81.31 117 GLN A O 1
ATOM 911 N N . ASP A 1 118 ? -6.781 14.548 1.789 1.00 84.81 118 ASP A N 1
ATOM 912 C CA . ASP A 1 118 ? -7.563 14.301 0.596 1.00 84.81 118 ASP A CA 1
ATOM 913 C C . ASP A 1 118 ? -7.074 13.012 -0.082 1.00 84.81 118 ASP A C 1
ATOM 915 O O . ASP A 1 118 ? -5.909 12.910 -0.458 1.00 84.81 118 ASP A O 1
ATOM 919 N N . PHE A 1 119 ? -7.968 12.030 -0.197 1.00 88.50 119 PHE A N 1
ATOM 920 C CA . PHE A 1 119 ? -7.763 10.782 -0.941 1.00 88.50 119 PHE A CA 1
ATOM 921 C C . PHE A 1 119 ? -8.753 10.682 -2.111 1.00 88.50 119 PHE A C 1
ATOM 923 O O . PHE A 1 119 ? -9.132 9.589 -2.526 1.00 88.50 119 PHE A O 1
ATOM 930 N N . SER A 1 120 ? -9.222 11.823 -2.626 1.00 89.50 120 SER A N 1
ATOM 931 C CA . SER A 1 120 ? -10.173 11.893 -3.741 1.00 89.50 120 SER A CA 1
ATOM 932 C C . SER A 1 120 ? -9.619 11.364 -5.060 1.00 89.50 120 SER A C 1
ATOM 934 O O . SER A 1 120 ? -10.401 11.158 -5.982 1.00 89.50 120 SER A O 1
ATOM 936 N N . ASP A 1 121 ? -8.318 11.109 -5.156 1.00 91.75 121 ASP A N 1
ATOM 937 C CA . ASP A 1 121 ? -7.647 10.455 -6.277 1.00 91.75 121 ASP A CA 1
ATOM 938 C C . ASP A 1 121 ? -7.431 8.948 -6.051 1.00 91.75 121 ASP A C 1
ATOM 940 O O . ASP A 1 121 ? -6.873 8.284 -6.917 1.00 91.75 121 ASP A O 1
ATOM 944 N N . VAL A 1 122 ? -7.878 8.388 -4.921 1.00 93.00 122 VAL A N 1
ATOM 945 C CA . VAL A 1 122 ? -7.767 6.957 -4.605 1.00 93.00 122 VAL A CA 1
ATOM 946 C C . VAL A 1 122 ? -9.067 6.232 -4.930 1.00 93.00 122 VAL A C 1
ATOM 948 O O . VAL A 1 122 ? -10.155 6.669 -4.561 1.00 93.00 122 VAL A O 1
ATOM 951 N N . ASP A 1 123 ? -8.960 5.075 -5.577 1.00 92.62 123 ASP A N 1
ATOM 952 C CA . ASP A 1 123 ? -10.099 4.188 -5.853 1.00 92.62 123 ASP A CA 1
ATOM 953 C C . ASP A 1 123 ? -9.875 2.735 -5.402 1.00 92.62 123 ASP A C 1
ATOM 955 O O . ASP A 1 123 ? -10.799 1.919 -5.426 1.00 92.62 123 ASP A O 1
ATOM 959 N N . ARG A 1 124 ? -8.650 2.395 -4.987 1.00 93.38 124 ARG A N 1
ATOM 960 C CA . ARG A 1 124 ? -8.231 1.021 -4.707 1.00 93.38 124 ARG A CA 1
ATOM 961 C C . ARG A 1 124 ? -7.366 0.941 -3.460 1.00 93.38 124 ARG A C 1
ATOM 963 O O . ARG A 1 124 ? -6.464 1.744 -3.247 1.00 93.38 124 ARG A O 1
ATOM 970 N N . ILE A 1 125 ? -7.600 -0.093 -2.657 1.00 95.44 125 ILE A N 1
ATOM 971 C CA . ILE A 1 125 ? -6.811 -0.401 -1.462 1.00 95.44 125 ILE A CA 1
ATOM 972 C C . ILE A 1 125 ? -6.302 -1.832 -1.586 1.00 95.44 125 ILE A C 1
ATOM 974 O O . ILE A 1 125 ? -7.088 -2.769 -1.725 1.00 95.44 125 ILE A O 1
ATOM 978 N N . PHE A 1 126 ? -4.991 -2.014 -1.478 1.00 97.06 126 PHE A N 1
ATOM 979 C CA . PHE A 1 126 ? -4.365 -3.314 -1.304 1.00 97.06 126 PHE A CA 1
ATOM 980 C C . PHE A 1 126 ? -3.855 -3.451 0.130 1.00 97.06 126 PHE A C 1
ATOM 982 O O . PHE A 1 126 ? -2.809 -2.912 0.479 1.00 97.06 126 PHE A O 1
ATOM 989 N N . PHE A 1 127 ? -4.598 -4.181 0.965 1.00 97.06 127 PHE A N 1
ATOM 990 C CA . PHE A 1 127 ? -4.179 -4.498 2.329 1.00 97.06 127 PHE A CA 1
ATOM 991 C C . PHE A 1 127 ? -3.389 -5.808 2.364 1.00 97.06 127 PHE A C 1
ATOM 993 O O . PHE A 1 127 ? -3.956 -6.904 2.388 1.00 97.06 127 PHE A O 1
ATOM 1000 N N . GLU A 1 128 ? -2.064 -5.690 2.353 1.00 95.00 128 GLU A N 1
ATOM 1001 C CA . GLU A 1 128 ? -1.164 -6.835 2.354 1.00 95.00 128 GLU A CA 1
ATOM 1002 C C . GLU A 1 128 ? -0.938 -7.384 3.772 1.00 95.00 128 GLU A C 1
ATOM 1004 O O . GLU A 1 128 ? -0.891 -6.641 4.752 1.00 95.00 128 GLU A O 1
ATOM 1009 N N . GLU A 1 129 ? -0.801 -8.711 3.878 1.00 91.19 129 GLU A N 1
ATOM 1010 C CA . GLU A 1 129 ? -0.569 -9.437 5.135 1.00 91.19 129 GLU A CA 1
ATOM 1011 C C . GLU A 1 129 ? -1.545 -9.043 6.260 1.00 91.19 129 GLU A C 1
ATOM 1013 O O . GLU A 1 129 ? -1.185 -8.950 7.433 1.00 91.19 129 GLU A O 1
ATOM 1018 N N . PHE A 1 130 ? -2.823 -8.866 5.905 1.00 91.62 130 PHE A N 1
ATOM 1019 C CA . PHE A 1 130 ? -3.891 -8.512 6.847 1.00 91.62 130 PHE A CA 1
ATOM 1020 C C . PHE A 1 130 ? -4.091 -9.543 7.975 1.00 91.62 130 PHE A C 1
ATOM 1022 O O . PHE A 1 130 ? -4.665 -9.223 9.015 1.00 91.62 130 PHE A O 1
ATOM 1029 N N . ILE A 1 131 ? -3.617 -10.782 7.792 1.00 90.94 131 ILE A N 1
ATOM 1030 C CA . ILE A 1 131 ? -3.595 -11.814 8.833 1.00 90.94 131 ILE A CA 1
ATOM 1031 C C . ILE A 1 131 ? -2.259 -11.715 9.584 1.00 90.94 131 ILE A C 1
ATOM 1033 O O . ILE A 1 131 ? -1.234 -12.125 9.035 1.00 90.94 131 ILE A O 1
ATOM 1037 N N . PRO A 1 132 ? -2.238 -11.231 10.841 1.00 88.94 132 PRO A N 1
ATOM 1038 C CA . PRO A 1 132 ? -1.009 -11.187 11.619 1.00 88.94 132 PRO A CA 1
ATOM 1039 C C . PRO A 1 132 ? -0.413 -12.565 11.867 1.00 88.94 132 PRO A C 1
ATOM 1041 O O . PRO A 1 132 ? -1.122 -13.522 12.192 1.00 88.94 132 PRO A O 1
ATOM 1044 N N . GLU A 1 133 ? 0.916 -12.630 11.886 1.00 87.19 133 GLU A N 1
ATOM 1045 C CA . GLU A 1 133 ? 1.594 -13.748 12.530 1.00 87.19 133 GLU A CA 1
ATOM 1046 C C . GLU A 1 133 ? 1.246 -13.809 14.025 1.00 87.19 133 GLU A C 1
ATOM 1048 O O . GLU A 1 133 ? 1.050 -12.785 14.682 1.00 87.19 133 GLU A O 1
ATOM 1053 N N . LYS A 1 134 ? 1.211 -15.021 14.593 1.00 87.81 134 LYS A N 1
ATOM 1054 C CA . LYS A 1 134 ? 0.748 -15.268 15.974 1.00 87.81 134 LYS A CA 1
ATOM 1055 C C . LYS A 1 134 ? 1.478 -14.444 17.040 1.00 87.81 134 LYS A C 1
ATOM 1057 O O . LYS A 1 134 ? 0.912 -14.191 18.098 1.00 87.81 134 LYS A O 1
ATOM 1062 N N . HIS A 1 135 ? 2.726 -14.067 16.777 1.00 87.62 135 HIS A N 1
ATOM 1063 C CA . HIS A 1 135 ? 3.566 -13.311 17.701 1.00 87.62 135 HIS A CA 1
ATOM 1064 C C . HIS A 1 135 ? 3.367 -11.787 17.593 1.00 87.62 135 HIS A C 1
ATOM 1066 O O . HIS A 1 135 ? 3.855 -11.046 18.447 1.00 87.62 135 HIS A O 1
ATOM 1072 N N . LYS A 1 136 ? 2.666 -11.295 16.560 1.00 86.06 136 LYS A N 1
ATOM 1073 C CA . LYS A 1 136 ? 2.401 -9.865 16.398 1.00 86.06 136 LYS A CA 1
ATOM 1074 C C . LYS A 1 136 ? 1.303 -9.398 17.345 1.00 86.06 136 LYS A C 1
ATOM 1076 O O . LYS A 1 136 ? 0.345 -10.109 17.652 1.00 86.06 136 LYS A O 1
ATOM 1081 N N . ARG A 1 137 ? 1.431 -8.148 17.795 1.00 84.44 137 ARG A N 1
ATOM 1082 C CA . ARG A 1 137 ? 0.412 -7.505 18.629 1.00 84.44 137 ARG A CA 1
ATOM 1083 C C . ARG A 1 137 ? -0.896 -7.365 17.848 1.00 84.44 137 ARG A C 1
ATOM 1085 O O . ARG A 1 137 ? -0.910 -7.042 16.657 1.00 84.44 137 ARG A O 1
ATOM 1092 N N . LYS A 1 138 ? -2.006 -7.595 18.547 1.00 84.69 138 LYS A N 1
ATOM 1093 C CA . LYS A 1 138 ? -3.351 -7.358 18.015 1.00 84.69 138 LYS A CA 1
ATOM 1094 C C . LYS A 1 138 ? -3.631 -5.858 17.975 1.00 84.69 138 LYS A C 1
ATOM 1096 O O . LYS A 1 138 ? -3.292 -5.150 18.923 1.00 84.69 138 LYS A O 1
ATOM 1101 N N . ILE A 1 139 ? -4.295 -5.398 16.920 1.00 86.50 139 ILE A N 1
ATOM 1102 C CA . ILE A 1 139 ? -4.833 -4.040 16.853 1.00 86.50 139 ILE A CA 1
ATOM 1103 C C . ILE A 1 139 ? -6.251 -4.087 17.435 1.00 86.50 139 ILE A C 1
ATOM 1105 O O . ILE A 1 139 ? -7.087 -4.895 17.027 1.00 86.50 139 ILE A O 1
ATOM 1109 N N . LYS A 1 140 ? -6.533 -3.261 18.448 1.00 87.75 140 LYS A N 1
ATOM 1110 C CA . LYS A 1 140 ? -7.868 -3.217 19.061 1.00 87.75 140 LYS A CA 1
ATOM 1111 C C . LYS A 1 140 ? -8.858 -2.631 18.053 1.00 87.75 140 LYS A C 1
ATOM 1113 O O . LYS A 1 140 ? -8.662 -1.515 17.591 1.00 87.75 140 LYS A O 1
ATOM 1118 N N . GLY A 1 141 ? -9.924 -3.370 17.744 1.00 90.19 141 GLY A N 1
ATOM 1119 C CA . GLY A 1 141 ? -10.939 -2.921 16.786 1.00 90.19 141 GLY A CA 1
ATOM 1120 C C . GLY A 1 141 ? -10.452 -2.881 15.333 1.00 90.19 141 GLY A C 1
ATOM 1121 O O . GLY A 1 141 ? -10.972 -2.090 14.558 1.00 90.19 141 GLY A O 1
ATOM 1122 N N . GLU A 1 142 ? -9.472 -3.713 14.962 1.00 92.44 142 GLU A N 1
ATOM 1123 C CA . GLU A 1 142 ? -8.838 -3.732 13.631 1.00 92.44 142 GLU A CA 1
ATOM 1124 C C . GLU A 1 142 ? -9.837 -3.767 12.464 1.00 92.44 142 GLU A C 1
ATOM 1126 O O . GLU A 1 142 ? -9.704 -2.994 11.520 1.00 92.44 142 GLU A O 1
ATOM 1131 N N . GLY A 1 143 ? -10.887 -4.591 12.561 1.00 92.12 143 GLY A N 1
ATOM 1132 C CA . GLY A 1 143 ? -11.942 -4.641 11.544 1.00 92.12 143 GLY A CA 1
ATOM 1133 C C . GLY A 1 143 ? -12.698 -3.317 11.400 1.00 92.12 143 GLY A C 1
ATOM 1134 O O . GLY A 1 143 ? -12.890 -2.841 10.288 1.00 92.12 143 GLY A O 1
ATOM 1135 N N . GLN A 1 144 ? -13.054 -2.667 12.513 1.00 93.06 144 GLN A N 1
ATOM 1136 C CA . GLN A 1 144 ? -13.691 -1.346 12.472 1.00 93.06 144 GLN A CA 1
ATOM 1137 C C . GLN A 1 144 ? -12.733 -0.280 11.933 1.00 93.06 144 GLN A C 1
ATOM 1139 O O . GLN A 1 144 ? -13.155 0.628 11.224 1.00 93.06 144 GLN A O 1
ATOM 1144 N N . ALA A 1 145 ? -11.442 -0.373 12.262 1.00 92.88 145 ALA A N 1
ATOM 1145 C CA . ALA A 1 145 ? -10.439 0.521 11.703 1.00 92.88 145 ALA A CA 1
ATOM 1146 C C . ALA A 1 145 ? -10.395 0.394 10.174 1.00 92.88 145 ALA A C 1
ATOM 1148 O O . ALA A 1 145 ? -10.431 1.420 9.502 1.00 92.88 145 ALA A O 1
ATOM 1149 N N . LEU A 1 146 ? -10.407 -0.835 9.644 1.00 94.00 146 LEU A N 1
ATOM 1150 C CA . LEU A 1 146 ? -10.422 -1.100 8.205 1.00 94.00 146 LEU A CA 1
ATOM 1151 C C . LEU A 1 146 ? -11.684 -0.542 7.535 1.00 94.00 146 LEU A C 1
ATOM 1153 O O . LEU A 1 146 ? -11.576 0.129 6.513 1.00 94.00 146 LEU A O 1
ATOM 1157 N N . LEU A 1 147 ? -12.861 -0.760 8.129 1.00 93.06 147 LEU A N 1
ATOM 1158 C CA . LEU A 1 147 ? -14.119 -0.215 7.605 1.00 93.06 147 LEU A CA 1
ATOM 1159 C C . LEU A 1 147 ? -14.122 1.317 7.599 1.00 93.06 147 LEU A C 1
ATOM 1161 O O . LEU A 1 147 ? -14.512 1.919 6.609 1.00 93.06 147 LEU A O 1
ATOM 1165 N N . ASN A 1 148 ? -13.591 1.954 8.644 1.00 90.50 148 ASN A N 1
ATOM 1166 C CA . ASN A 1 148 ? -13.456 3.409 8.666 1.00 90.50 148 ASN A CA 1
ATOM 1167 C C . ASN A 1 148 ? -12.511 3.918 7.564 1.00 90.50 148 ASN A C 1
ATOM 1169 O O . ASN A 1 148 ? -12.714 5.017 7.051 1.00 90.50 148 ASN A O 1
ATOM 1173 N N . VAL A 1 149 ? -11.453 3.164 7.231 1.00 91.69 149 VAL A N 1
ATOM 1174 C CA . VAL A 1 149 ? -10.570 3.513 6.107 1.00 91.69 149 VAL A CA 1
ATOM 1175 C C . VAL A 1 149 ? -11.345 3.446 4.798 1.00 91.69 149 VAL A C 1
ATOM 1177 O O . VAL A 1 149 ? -11.361 4.421 4.051 1.00 91.69 149 VAL A O 1
ATOM 1180 N N . TYR A 1 150 ? -12.031 2.325 4.572 1.00 91.94 150 TYR A N 1
ATOM 1181 C CA . TYR A 1 150 ? -12.883 2.115 3.407 1.00 91.94 150 TYR A CA 1
ATOM 1182 C C . TYR A 1 150 ? -13.912 3.246 3.242 1.00 91.94 150 TYR A C 1
ATOM 1184 O O . TYR A 1 150 ? -13.951 3.874 2.190 1.00 91.94 150 TYR A O 1
ATOM 1192 N N . GLU A 1 151 ? -14.663 3.592 4.292 1.00 89.69 151 GLU A N 1
ATOM 1193 C CA . GLU A 1 151 ? -15.651 4.685 4.271 1.00 89.69 151 GLU A CA 1
ATOM 1194 C C . GLU A 1 151 ? -15.025 6.059 3.999 1.00 89.69 151 GLU A C 1
ATOM 1196 O O . GLU A 1 151 ? -15.635 6.904 3.347 1.00 89.69 151 GLU A O 1
ATOM 1201 N N . THR A 1 152 ? -13.808 6.304 4.497 1.00 87.56 152 THR A N 1
ATOM 1202 C CA . THR A 1 152 ? -13.112 7.581 4.276 1.00 87.56 152 THR A CA 1
ATOM 1203 C C . THR A 1 152 ? -12.735 7.753 2.807 1.00 87.56 152 THR A C 1
ATOM 1205 O O . THR A 1 152 ? -12.867 8.851 2.274 1.00 87.56 152 THR A O 1
ATOM 1208 N N . ILE A 1 153 ? -12.289 6.677 2.158 1.00 88.38 153 ILE A N 1
ATOM 1209 C CA . ILE A 1 153 ? -11.858 6.689 0.754 1.00 88.38 153 ILE A CA 1
ATOM 1210 C C . ILE A 1 153 ? -13.064 6.668 -0.190 1.00 88.38 153 ILE A C 1
ATOM 1212 O O . ILE A 1 153 ? -13.100 7.417 -1.160 1.00 88.38 153 ILE A O 1
ATOM 1216 N N . ASN A 1 154 ? -14.098 5.889 0.133 1.00 86.44 154 ASN A N 1
ATOM 1217 C CA . ASN A 1 154 ? -15.319 5.797 -0.673 1.00 86.44 154 ASN A CA 1
ATOM 1218 C C . ASN A 1 154 ? -16.327 6.926 -0.416 1.00 86.44 154 ASN A C 1
ATOM 1220 O O . ASN A 1 154 ? -17.452 6.883 -0.916 1.00 86.44 154 ASN A O 1
ATOM 1224 N N . ARG A 1 155 ? -15.949 7.957 0.346 1.00 71.00 155 ARG A N 1
ATOM 1225 C CA . ARG A 1 155 ? -16.838 9.070 0.684 1.00 71.00 155 ARG A CA 1
ATOM 1226 C C . ARG A 1 155 ? -17.375 9.726 -0.598 1.00 71.00 155 ARG A C 1
ATOM 1228 O O . ARG A 1 155 ? -16.604 10.252 -1.393 1.00 71.00 155 ARG A O 1
ATOM 1235 N N . ASN A 1 156 ? -18.701 9.716 -0.772 1.00 52.56 156 ASN A N 1
ATOM 1236 C CA . ASN A 1 156 ? -19.432 10.233 -1.944 1.00 52.56 156 ASN A CA 1
ATOM 1237 C C . ASN A 1 156 ? -19.188 9.494 -3.282 1.00 52.56 156 ASN A C 1
ATOM 1239 O O . ASN A 1 156 ? -19.394 10.094 -4.337 1.00 52.56 156 ASN A O 1
ATOM 1243 N N . ARG A 1 157 ? -18.754 8.225 -3.264 1.00 56.88 157 ARG A N 1
ATOM 1244 C CA . ARG A 1 157 ? -18.569 7.389 -4.472 1.00 56.88 157 ARG A CA 1
ATOM 1245 C C . ARG A 1 157 ? -19.597 6.247 -4.613 1.00 56.88 157 ARG A C 1
ATOM 1247 O O . ARG A 1 157 ? -19.400 5.373 -5.453 1.00 56.88 157 ARG A O 1
ATOM 1254 N N . GLU A 1 158 ? -20.668 6.268 -3.813 1.00 47.41 158 GLU A N 1
ATOM 1255 C CA . GLU A 1 158 ? -21.856 5.397 -3.946 1.00 47.41 158 GLU A CA 1
ATOM 1256 C C . GLU A 1 158 ? -22.992 6.086 -4.713 1.00 47.41 158 GLU A C 1
ATOM 1258 O O . GLU A 1 158 ? -23.170 7.314 -4.521 1.00 47.41 158 GLU A O 1
#

Secondary structure (DSSP, 8-state):
--------GGGTTT---S-------TTSSHHHHHHHHHHHT-BTTBEEEEEESSHHHHHHHTSTTT-TTHHHHHHH---EEEEEETTEEEEEES-TTT-EEEEEEEETTTHHHHTTS--TTEEEEEETT-S--TTSPPPTTHHHHHHHHHHHHSTT--

Sequence (158 aa):
MDTSIFYDIRKDCKSDMPFKIIIGPRGCGKTYSVLDYMQEVSSESSKFIYMRRDGTEIDSCASDYGNPFKSLNMDKGYSISPFQISKFNGFGIGNDITAECIGYGVALSTFASMRSQDFSDVDRIFFEEFIPEKHKRKIKGEGQALLNVYETINRNRE

pLDDT: mean 87.69, std 11.04, range [40.0, 97.19]